Protein AF-A0A959NI04-F1 (afdb_monomer)

pLDDT: mean 90.81, std 15.97, range [33.19, 98.62]

Mean predicted aligned error: 5.28 Å

Secondary structure (DSSP, 8-state):
-HHHHHHHHGGGTT-EEEEEEEEEETTEEEEEETTT--EEEEEHHHHTTT--EEEEGGGTEEEETTT--EEETT-EEEEEEEEEETTTTEEEEEEE-HHHHHHHTTSS---

Foldseek 3Di:
DLLVLLVVCVVQAFHKAKWFFAAADQQFTWTQGPPRRRIATEGQVLCVVPARWGDDPVQRWTAGPPPRDIDHGGDIFMWGFHDRDNVVSHTYIHTDDPVVVCVVVVPDDDD

Nearest PDB structures (foldseek):
  5xgu-assembly2_B  TM=9.589E-01  e=9.982E-12  Escherichia coli DEC6A
  5xgu-assembly1_A  TM=9.688E-01  e=2.213E-11  Escherichia coli DEC6A
  2ix0-assembly1_A  TM=8.851E-01  e=1.060E-06  Escherichia coli
  2ix1-assembly1_A  TM=8.884E-01  e=1.956E-06  Escherichia coli
  2id0-assembly1_A  TM=8.853E-01  e=3.836E-06  Escherichia coli K-12

Radius of gyration: 14.38 Å; Cα contacts (8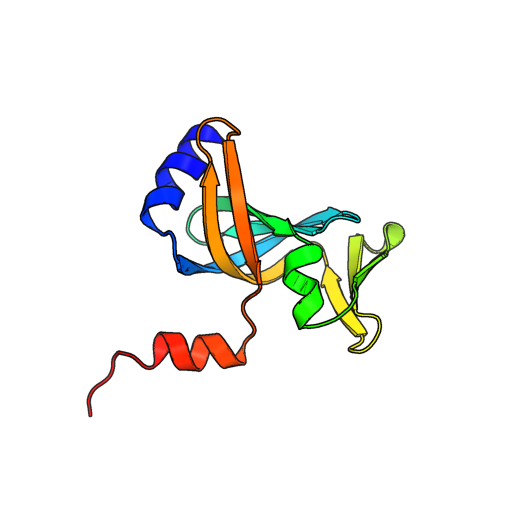 Å, |Δi|>4): 231; chains: 1; bounding box: 42×36×28 Å

Solvent-accessible surface area (backbone atoms only — not comparable to full-atom values): 6156 Å² total; per-residue (Å²): 111,56,52,59,40,20,61,57,51,50,81,43,63,75,40,75,45,57,21,31,27,74,39,61,50,81,65,25,36,31,33,31,28,68,92,75,68,38,64,27,37,30,43,44,75,74,41,52,87,81,34,59,66,46,61,38,76,95,72,38,22,35,33,22,73,81,77,63,50,71,55,36,58,70,40,77,45,41,31,29,32,75,46,54,37,63,91,79,43,38,32,36,32,40,81,49,58,77,74,56,54,60,58,68,63,58,82,71,72,92,126

Sequence (111 aa):
NKYKQVQYMKNFLGEDFEGVISGVSSFGFWVETIAHKCEGLVSVTSLLEYDEFRHLEADFCLVGKRSGKKFKMGDTVWIKVVAANLTKRQLDYEWVVGDEIGIANGKRKSK

Structure (mmCIF, N/CA/C/O backbone):
data_AF-A0A959NI04-F1
#
_entry.id   AF-A0A959NI04-F1
#
loop_
_atom_site.group_PDB
_atom_site.id
_atom_site.type_symbol
_atom_site.label_atom_id
_atom_site.label_alt_id
_atom_site.label_comp_id
_atom_site.label_asym_id
_atom_site.label_entity_id
_atom_site.label_seq_id
_atom_site.pdbx_PDB_ins_code
_atom_site.Cartn_x
_atom_site.Cartn_y
_atom_site.Cartn_z
_atom_site.occupancy
_atom_site.B_iso_or_equiv
_atom_site.auth_seq_id
_atom_site.auth_comp_id
_atom_site.auth_asym_id
_atom_site.auth_atom_id
_atom_site.pdbx_PDB_model_num
ATOM 1 N N . ASN A 1 1 ? -7.529 16.999 -0.432 1.00 88.50 1 ASN A N 1
ATOM 2 C CA . ASN A 1 1 ? -6.822 17.532 0.762 1.00 88.50 1 ASN A CA 1
ATOM 3 C C . ASN A 1 1 ? -6.498 16.358 1.682 1.00 88.50 1 ASN A C 1
ATOM 5 O O . ASN A 1 1 ? -7.434 15.713 2.142 1.00 88.50 1 ASN A O 1
ATOM 9 N N . LYS A 1 2 ? -5.211 16.074 1.935 1.00 92.94 2 LYS A N 1
ATOM 10 C CA . LYS A 1 2 ? -4.782 14.898 2.716 1.00 92.94 2 LYS A CA 1
ATOM 11 C C . LYS A 1 2 ? -5.286 14.875 4.155 1.00 92.94 2 LYS A C 1
ATOM 13 O O . LYS A 1 2 ? -5.688 13.821 4.627 1.00 92.94 2 LYS A O 1
ATOM 18 N N . TYR A 1 3 ? -5.358 16.023 4.825 1.00 96.38 3 TYR A N 1
ATOM 19 C CA . TYR A 1 3 ? -5.877 16.083 6.193 1.00 96.38 3 TYR A CA 1
ATOM 20 C C . TYR A 1 3 ? -7.322 15.571 6.270 1.00 96.38 3 TYR A C 1
ATOM 22 O O . TYR A 1 3 ? -7.639 14.744 7.117 1.00 96.38 3 TYR A O 1
ATOM 30 N N . LYS A 1 4 ? -8.180 16.006 5.336 1.00 96.56 4 LYS A N 1
ATOM 31 C CA . LYS A 1 4 ? -9.583 15.567 5.283 1.00 96.56 4 LYS A CA 1
ATOM 32 C C . LYS A 1 4 ? -9.723 14.080 4.953 1.00 96.56 4 LYS A C 1
ATOM 34 O O . LYS A 1 4 ? -10.576 13.433 5.542 1.00 96.56 4 LYS A O 1
ATOM 39 N N . GLN A 1 5 ? -8.886 13.542 4.061 1.00 97.06 5 GLN A N 1
ATOM 40 C CA . GLN A 1 5 ? -8.878 12.102 3.762 1.00 97.06 5 GLN A CA 1
ATOM 41 C C . GLN A 1 5 ? -8.566 11.289 5.022 1.00 97.06 5 GLN A C 1
ATOM 43 O O . GLN A 1 5 ? -9.302 10.375 5.368 1.00 97.06 5 GLN A O 1
ATOM 48 N N . VAL A 1 6 ? -7.524 11.679 5.760 1.00 97.31 6 VAL A N 1
ATOM 49 C CA . VAL A 1 6 ? -7.123 10.995 6.997 1.00 97.31 6 VAL A CA 1
ATOM 50 C C . VAL A 1 6 ? -8.194 11.136 8.080 1.00 97.31 6 VAL A C 1
ATOM 52 O O . VAL A 1 6 ? -8.525 10.163 8.749 1.00 97.31 6 VAL A O 1
ATOM 55 N N . GLN A 1 7 ? -8.769 12.332 8.235 1.00 97.12 7 GLN A N 1
ATOM 56 C CA . GLN A 1 7 ? -9.865 12.579 9.174 1.00 97.12 7 GLN A CA 1
ATOM 57 C C . GLN A 1 7 ? -11.090 11.715 8.866 1.00 97.12 7 GLN A C 1
ATOM 59 O O . GLN A 1 7 ? -11.709 11.197 9.789 1.00 97.12 7 GLN A O 1
ATOM 64 N N . TYR A 1 8 ? -11.424 11.564 7.585 1.00 97.00 8 TYR A N 1
ATOM 65 C CA . TYR A 1 8 ? -12.538 10.744 7.130 1.00 97.00 8 TYR A CA 1
ATOM 66 C C . TYR A 1 8 ? -12.277 9.255 7.383 1.00 97.00 8 TYR A C 1
ATOM 68 O O . TYR A 1 8 ? -13.061 8.606 8.071 1.00 97.00 8 TYR A O 1
ATOM 76 N N . MET A 1 9 ? -11.138 8.746 6.903 1.00 97.25 9 MET A N 1
ATOM 77 C CA . MET A 1 9 ? -10.774 7.327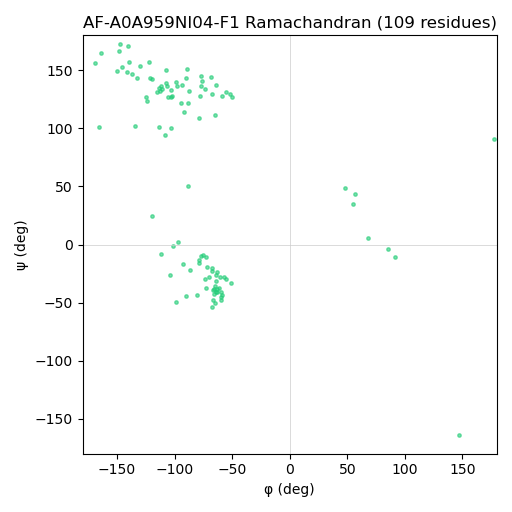 6.985 1.00 97.25 9 MET A CA 1
ATOM 78 C C . MET A 1 9 ? -10.515 6.840 8.414 1.00 97.25 9 MET A C 1
ATOM 80 O O . MET A 1 9 ? -10.642 5.652 8.684 1.00 97.25 9 MET A O 1
ATOM 84 N N . LYS A 1 10 ? -10.224 7.742 9.362 1.00 96.81 10 LYS A N 1
ATOM 85 C CA . LYS A 1 10 ? -10.096 7.401 10.788 1.00 96.81 10 LYS A CA 1
ATOM 86 C C . LYS A 1 10 ? -11.342 6.705 11.354 1.00 96.81 10 LYS A C 1
ATOM 88 O O . LYS A 1 10 ? -11.211 5.907 12.275 1.00 96.81 10 LYS A O 1
ATOM 93 N N . ASN A 1 11 ? -12.528 6.995 10.818 1.00 97.31 11 ASN A N 1
ATOM 94 C CA . ASN A 1 11 ? -13.776 6.370 11.270 1.00 97.31 11 ASN A CA 1
ATOM 95 C C . ASN A 1 11 ? -13.942 4.920 10.788 1.00 97.31 11 ASN A C 1
ATOM 97 O O . ASN A 1 11 ? -14.857 4.251 11.246 1.00 97.31 11 ASN A O 1
ATOM 101 N N . PHE A 1 12 ? -13.066 4.452 9.896 1.00 96.88 12 PHE A N 1
ATOM 102 C CA . PHE A 1 12 ? -13.143 3.152 9.229 1.00 96.88 12 PHE A CA 1
ATOM 103 C C . PHE A 1 12 ? -11.919 2.275 9.544 1.00 96.88 12 PHE A C 1
ATOM 105 O O . PHE A 1 12 ? -11.529 1.420 8.755 1.00 96.88 12 PHE A O 1
ATOM 112 N N . LEU A 1 13 ? -11.254 2.523 10.679 1.00 97.69 13 LEU A N 1
ATOM 113 C CA . LEU A 1 13 ? -10.133 1.699 11.134 1.00 97.69 13 LEU A CA 1
ATOM 114 C C . LEU A 1 13 ? -10.582 0.243 11.319 1.00 97.69 13 LEU A C 1
ATOM 116 O O . LEU A 1 13 ? -11.548 -0.027 12.030 1.00 97.69 13 LEU A O 1
ATOM 120 N N . GLY A 1 14 ? -9.844 -0.681 10.709 1.00 96.56 14 GLY A N 1
ATOM 121 C CA . GLY A 1 14 ? -10.127 -2.114 10.693 1.00 96.56 14 GLY A CA 1
ATOM 122 C C . GLY A 1 14 ? -11.087 -2.567 9.591 1.00 96.56 14 GLY A C 1
ATOM 123 O O . GLY A 1 14 ? -11.312 -3.768 9.477 1.00 96.56 14 GLY A O 1
ATOM 124 N N . GLU A 1 15 ? -11.639 -1.648 8.795 1.00 96.56 15 GLU A N 1
ATOM 125 C CA . GLU A 1 15 ? -12.510 -1.989 7.669 1.00 96.56 15 GLU A CA 1
ATOM 126 C C . GLU A 1 15 ? -11.724 -2.195 6.370 1.00 96.56 15 GLU A C 1
ATOM 128 O O . GLU A 1 15 ? -10.667 -1.586 6.153 1.00 96.56 15 GLU A O 1
ATOM 133 N N . ASP A 1 16 ? -12.285 -3.043 5.507 1.00 96.94 16 ASP A N 1
ATOM 134 C CA . ASP A 1 16 ? -11.706 -3.424 4.226 1.00 96.94 16 ASP A CA 1
ATOM 135 C C . ASP A 1 16 ? -12.333 -2.626 3.077 1.00 96.94 16 ASP A C 1
ATOM 137 O O . ASP A 1 16 ? -13.547 -2.419 3.022 1.00 96.94 16 ASP A O 1
ATOM 141 N N . PHE A 1 17 ? -11.508 -2.217 2.118 1.00 97.12 17 PHE A N 1
ATOM 142 C CA . PHE A 1 17 ? -11.923 -1.449 0.951 1.00 97.12 17 PHE A CA 1
ATOM 143 C C . PHE A 1 17 ? -11.250 -1.959 -0.315 1.00 97.12 17 PHE A C 1
ATOM 145 O O . PHE A 1 17 ? -10.078 -2.335 -0.318 1.00 97.12 17 PHE A O 1
ATOM 152 N N . GLU A 1 18 ? -11.981 -1.873 -1.421 1.00 97.75 18 GLU A N 1
ATOM 153 C CA . GLU A 1 18 ? -11.406 -1.994 -2.753 1.00 97.75 18 GLU A CA 1
ATOM 154 C C . GLU A 1 18 ? -10.694 -0.688 -3.139 1.00 97.75 18 GLU A C 1
ATOM 156 O O . GLU A 1 18 ? -11.198 0.429 -2.937 1.00 97.75 18 GLU A O 1
ATOM 161 N N . GLY A 1 19 ? -9.504 -0.826 -3.712 1.00 97.94 19 GLY A N 1
ATOM 162 C CA . GLY A 1 19 ? -8.674 0.289 -4.129 1.00 97.94 19 GLY A CA 1
ATOM 163 C 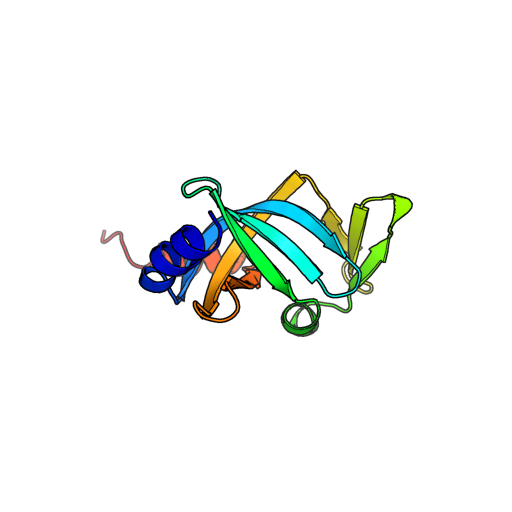C . GLY A 1 19 ? -7.835 -0.028 -5.357 1.00 97.94 19 GLY A C 1
ATOM 164 O O . GLY A 1 19 ? -7.686 -1.178 -5.760 1.00 97.94 19 GLY A O 1
ATOM 165 N N . VAL A 1 20 ? -7.278 1.023 -5.948 1.00 98.44 20 VAL A N 1
ATOM 166 C CA . VAL A 1 20 ? -6.382 0.940 -7.103 1.00 98.44 20 VAL A CA 1
ATOM 167 C C . VAL A 1 20 ? -4.995 1.390 -6.683 1.00 98.44 20 VAL A C 1
ATOM 169 O O . VAL A 1 20 ? -4.854 2.419 -6.020 1.00 98.44 20 VAL A O 1
ATOM 172 N N . ILE A 1 21 ? -3.965 0.645 -7.080 1.00 98.50 21 ILE A N 1
ATOM 173 C CA . ILE A 1 21 ? -2.577 1.029 -6.825 1.00 98.50 21 ILE A CA 1
ATOM 174 C C . ILE A 1 21 ? -2.259 2.315 -7.600 1.00 98.50 21 ILE A C 1
ATOM 176 O O . ILE A 1 21 ? -2.198 2.309 -8.831 1.00 98.50 21 ILE A O 1
ATOM 180 N N . SER A 1 22 ? -2.047 3.417 -6.881 1.00 97.94 22 SER A N 1
ATOM 181 C CA . SER A 1 22 ? -1.783 4.749 -7.443 1.00 97.94 22 SER A CA 1
ATOM 182 C C . SER A 1 22 ? -0.292 5.049 -7.612 1.00 97.94 22 SER A C 1
ATOM 184 O O . SER A 1 22 ? 0.075 5.949 -8.364 1.00 97.94 22 SER A O 1
ATOM 186 N N . GLY A 1 23 ? 0.580 4.283 -6.955 1.00 97.31 23 GLY A N 1
ATOM 187 C CA . GLY A 1 23 ? 2.026 4.421 -7.077 1.00 97.31 23 GLY A CA 1
ATOM 188 C C . GLY A 1 23 ? 2.764 3.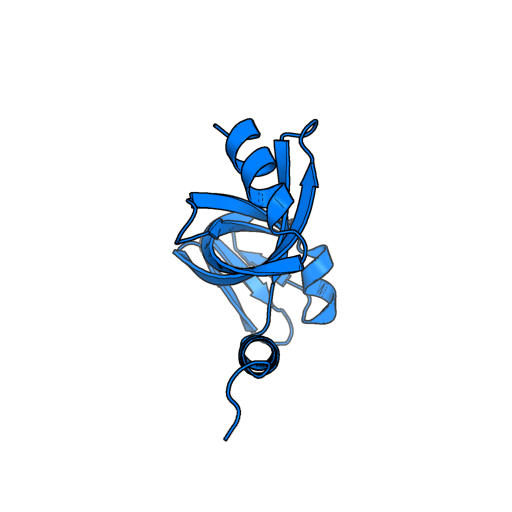264 -6.421 1.00 97.31 23 GLY A C 1
ATOM 189 O O . GLY A 1 23 ? 2.242 2.620 -5.514 1.00 97.31 23 GLY A O 1
ATOM 190 N N . VAL A 1 24 ? 3.992 3.011 -6.864 1.00 97.75 24 VAL A N 1
ATOM 191 C CA . VAL A 1 24 ? 4.830 1.912 -6.372 1.00 97.75 24 VAL A CA 1
ATOM 192 C C . VAL A 1 24 ? 6.231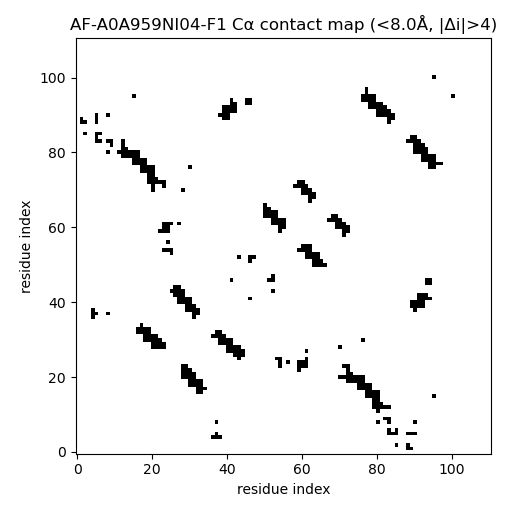 2.433 -6.061 1.00 97.75 24 VAL A C 1
ATOM 194 O O . VAL A 1 24 ? 6.731 3.328 -6.740 1.00 97.75 24 VAL A O 1
ATOM 197 N N . SER A 1 25 ? 6.841 1.906 -5.003 1.00 96.69 25 SER A N 1
ATOM 198 C CA . SER A 1 25 ? 8.189 2.241 -4.549 1.00 96.69 25 SER A CA 1
ATOM 199 C C . SER A 1 25 ? 8.865 1.015 -3.923 1.00 96.69 25 SER A C 1
ATOM 201 O O . SER A 1 25 ? 8.238 -0.014 -3.684 1.00 96.69 25 SER A O 1
ATOM 203 N N . SER A 1 26 ? 10.152 1.122 -3.596 1.00 96.06 26 SER A N 1
ATOM 204 C CA . SER A 1 26 ? 10.916 0.061 -2.925 1.00 96.06 26 SER A CA 1
ATOM 205 C C . SER A 1 26 ? 10.417 -0.277 -1.518 1.00 96.06 26 SER A C 1
ATOM 207 O O . SER A 1 26 ? 10.600 -1.401 -1.062 1.00 96.06 26 SER A O 1
ATOM 209 N N . PHE A 1 27 ? 9.771 0.668 -0.833 1.00 96.31 27 PHE A N 1
ATOM 210 C CA . PHE A 1 27 ? 9.267 0.486 0.532 1.00 96.31 27 PHE A CA 1
ATOM 211 C C . PHE A 1 27 ? 7.781 0.107 0.609 1.00 96.31 27 PHE A C 1
ATOM 213 O O . PHE A 1 27 ? 7.244 -0.008 1.713 1.00 96.31 27 PHE A O 1
ATOM 220 N N . GLY A 1 28 ? 7.098 -0.065 -0.526 1.00 97.75 28 GLY A N 1
ATOM 221 C CA . GLY A 1 28 ? 5.666 -0.357 -0.564 1.00 97.75 28 GLY A CA 1
ATOM 222 C C . GLY A 1 28 ? 4.958 0.245 -1.773 1.00 97.75 28 GLY A C 1
ATOM 223 O O . GLY A 1 28 ? 5.589 0.671 -2.739 1.00 97.75 28 GLY A O 1
ATOM 224 N N . PHE A 1 29 ? 3.634 0.307 -1.711 1.00 98.50 29 PHE A N 1
ATOM 225 C CA . PHE A 1 29 ? 2.807 0.901 -2.757 1.00 98.50 29 PHE A CA 1
ATOM 226 C C . PHE A 1 29 ? 1.638 1.686 -2.163 1.00 98.50 29 PHE A C 1
ATOM 228 O O . PHE A 1 29 ? 1.126 1.359 -1.093 1.00 98.50 29 PHE A O 1
ATOM 235 N N . TRP A 1 30 ? 1.219 2.738 -2.858 1.00 98.50 30 TRP A N 1
ATOM 236 C CA . TRP A 1 30 ? 0.048 3.522 -2.484 1.00 98.50 30 TRP A CA 1
ATOM 237 C C . TRP A 1 30 ? -1.193 2.960 -3.148 1.00 98.50 30 TRP A C 1
ATOM 239 O O . TRP A 1 30 ? -1.151 2.531 -4.300 1.00 98.50 30 TRP A O 1
ATOM 249 N N . VAL A 1 31 ? -2.299 2.994 -2.417 1.00 98.62 31 VAL A N 1
ATOM 250 C CA . VAL A 1 31 ? -3.609 2.563 -2.896 1.00 98.62 31 VAL A CA 1
ATOM 251 C C . VAL A 1 31 ? -4.589 3.703 -2.701 1.00 98.62 31 VAL A C 1
ATOM 253 O O . VAL A 1 31 ? -4.719 4.209 -1.589 1.00 98.62 31 VAL A O 1
ATOM 256 N N . GLU A 1 32 ? -5.300 4.093 -3.754 1.00 98.56 32 GLU A N 1
ATOM 257 C CA . GLU A 1 32 ? -6.452 4.991 -3.681 1.00 98.56 32 GLU A CA 1
ATOM 258 C C . GLU A 1 32 ? -7.737 4.160 -3.588 1.00 98.56 32 GLU A C 1
ATOM 260 O O . GLU A 1 32 ? -8.035 3.368 -4.482 1.00 98.56 32 GLU A O 1
ATOM 265 N N . THR A 1 33 ? -8.530 4.349 -2.529 1.00 98.19 33 THR A N 1
ATOM 266 C CA . THR A 1 33 ? -9.828 3.668 -2.403 1.00 98.19 33 THR A CA 1
ATOM 267 C C . THR A 1 33 ? -10.793 4.115 -3.499 1.00 98.19 33 THR A C 1
ATOM 269 O O . THR A 1 33 ? -10.919 5.309 -3.786 1.00 98.19 33 THR A O 1
ATOM 272 N N . ILE A 1 34 ? -11.524 3.171 -4.099 1.00 97.56 34 ILE A N 1
ATOM 273 C CA . ILE A 1 34 ? -12.402 3.471 -5.241 1.00 97.56 34 ILE A CA 1
ATOM 274 C C . ILE A 1 34 ? -13.547 4.396 -4.821 1.00 97.56 34 ILE A C 1
ATOM 276 O O . ILE A 1 34 ? -13.765 5.432 -5.452 1.00 97.56 34 ILE A O 1
ATOM 280 N N . ALA A 1 35 ? -14.245 4.043 -3.738 1.00 94.75 35 ALA A N 1
ATOM 281 C CA . ALA A 1 35 ? -15.446 4.746 -3.291 1.00 94.75 35 ALA A CA 1
ATOM 282 C C . ALA A 1 35 ? -15.151 6.122 -2.672 1.00 94.75 35 ALA A C 1
ATOM 284 O O . ALA A 1 35 ? -15.909 7.070 -2.872 1.00 94.75 35 ALA A O 1
ATOM 285 N N . HIS A 1 36 ? -14.054 6.238 -1.919 1.00 95.56 36 HIS A N 1
ATOM 286 C CA . HIS A 1 36 ? -13.788 7.413 -1.080 1.00 95.56 36 HIS A CA 1
ATOM 287 C C . HIS A 1 36 ? -12.613 8.262 -1.550 1.00 95.56 36 HIS A C 1
ATOM 289 O O . HIS A 1 36 ? -12.398 9.346 -1.001 1.00 95.56 36 HIS A O 1
ATOM 295 N N . LYS A 1 37 ? -11.847 7.799 -2.547 1.00 97.12 37 LYS A N 1
ATOM 296 C CA . LYS A 1 37 ? -10.706 8.537 -3.108 1.00 97.12 37 LYS A CA 1
ATOM 297 C C . LYS A 1 37 ? -9.686 8.941 -2.042 1.00 97.12 37 LYS A C 1
ATOM 299 O O . LYS A 1 37 ? -9.096 10.025 -2.072 1.00 97.12 37 LYS A O 1
ATOM 304 N N . CYS A 1 38 ? -9.526 8.067 -1.050 1.00 98.06 38 CYS A N 1
ATOM 305 C CA . CYS A 1 38 ? -8.583 8.230 0.043 1.00 98.06 38 CYS A CA 1
ATOM 306 C C . CYS A 1 38 ? -7.379 7.337 -0.210 1.00 98.06 38 CYS A C 1
ATOM 308 O O . CYS A 1 38 ? -7.524 6.135 -0.423 1.00 98.06 38 CYS A O 1
ATOM 310 N N . GLU A 1 39 ? -6.194 7.933 -0.172 1.00 98.44 39 GLU A N 1
ATOM 311 C CA . GLU A 1 39 ? -4.964 7.226 -0.507 1.00 98.44 39 GLU A CA 1
ATOM 312 C C . GLU A 1 39 ? -4.067 7.052 0.717 1.00 98.44 39 GLU A C 1
ATOM 314 O O . GLU A 1 39 ? -3.799 8.021 1.440 1.00 98.44 39 GLU A O 1
ATOM 319 N N . GLY A 1 40 ? -3.600 5.816 0.888 1.00 98.31 40 GLY A N 1
ATOM 320 C CA . GLY A 1 40 ? -2.724 5.353 1.959 1.00 98.31 40 GLY A CA 1
ATOM 321 C C . GLY A 1 40 ? -1.674 4.370 1.446 1.00 98.31 40 GLY A C 1
ATOM 322 O O . GLY A 1 40 ? -1.707 3.970 0.282 1.00 98.31 40 GLY A O 1
ATOM 323 N N . LEU A 1 41 ? -0.713 4.034 2.305 1.00 98.62 41 LEU A N 1
ATOM 324 C CA . LEU A 1 41 ? 0.451 3.215 1.971 1.00 98.62 41 LEU A CA 1
ATOM 325 C C . LEU A 1 41 ? 0.275 1.783 2.482 1.00 98.62 41 LEU A C 1
ATOM 327 O O . LEU A 1 41 ? 0.069 1.582 3.674 1.00 98.62 41 LEU A O 1
ATOM 331 N N . VAL A 1 42 ? 0.462 0.800 1.604 1.00 98.50 42 VAL A N 1
ATOM 332 C CA . VAL A 1 42 ? 0.776 -0.578 1.992 1.00 98.50 42 VAL A CA 1
ATOM 333 C C . VAL A 1 42 ? 2.294 -0.714 2.026 1.00 98.50 42 VAL A C 1
ATOM 335 O O . VAL A 1 42 ? 2.962 -0.567 1.001 1.00 98.50 42 VAL A O 1
ATOM 338 N N . SER A 1 43 ? 2.857 -0.942 3.211 1.00 98.12 43 SER A N 1
ATOM 339 C CA . SER A 1 43 ? 4.306 -1.072 3.380 1.00 98.12 43 SER A CA 1
ATOM 340 C C . SER A 1 43 ? 4.797 -2.438 2.911 1.00 98.12 43 SER A C 1
ATOM 342 O O . SER A 1 43 ? 4.155 -3.451 3.151 1.00 98.12 43 SER A O 1
ATOM 344 N N . VAL A 1 44 ? 5.998 -2.498 2.336 1.00 97.06 44 VAL A N 1
ATOM 345 C CA . VAL A 1 44 ? 6.660 -3.776 2.040 1.00 97.06 44 VAL A CA 1
ATOM 346 C C . VAL A 1 44 ? 6.838 -4.637 3.296 1.00 97.06 44 VAL A C 1
ATOM 348 O O . VAL A 1 44 ? 6.810 -5.856 3.198 1.00 97.06 44 VAL A O 1
ATOM 351 N N . THR A 1 45 ? 6.947 -4.018 4.478 1.00 97.19 45 THR A N 1
ATOM 352 C CA . THR A 1 45 ? 7.063 -4.729 5.755 1.00 97.19 45 THR A CA 1
ATOM 353 C C . THR A 1 45 ? 5.814 -5.546 6.078 1.00 97.19 45 THR A C 1
ATOM 355 O O . THR A 1 45 ? 5.958 -6.677 6.531 1.00 97.19 45 THR A O 1
ATOM 358 N N . SER A 1 46 ? 4.604 -5.026 5.824 1.00 96.44 46 SER A N 1
ATOM 359 C CA . SER A 1 46 ? 3.375 -5.810 6.035 1.00 96.44 46 SER A CA 1
A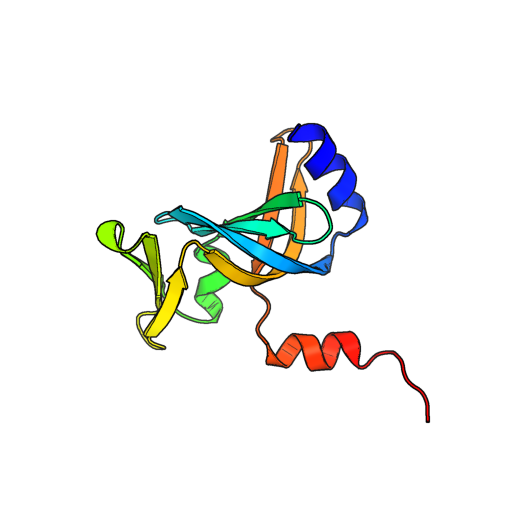TOM 360 C C . SER A 1 46 ? 3.208 -6.913 4.991 1.00 96.44 46 SER A C 1
ATOM 362 O O . SER A 1 46 ? 2.528 -7.894 5.241 1.00 96.44 46 SER A O 1
ATOM 364 N N . LEU A 1 47 ? 3.885 -6.817 3.844 1.00 96.38 47 LEU A N 1
ATOM 365 C CA . LEU A 1 47 ? 3.856 -7.867 2.825 1.00 96.38 47 LEU A CA 1
ATOM 366 C C . LEU A 1 47 ? 4.765 -9.065 3.148 1.00 96.38 47 LEU A C 1
ATOM 368 O O . LEU A 1 47 ? 4.603 -10.120 2.532 1.00 96.38 47 LEU A O 1
ATOM 372 N N . LEU A 1 48 ? 5.701 -8.920 4.098 1.00 95.25 48 LEU A N 1
ATOM 373 C CA . LEU A 1 48 ? 6.707 -9.943 4.420 1.00 95.25 48 LEU A CA 1
ATOM 374 C C . LEU A 1 48 ? 6.108 -11.252 4.942 1.00 95.25 48 LEU A C 1
ATOM 376 O O . LEU A 1 48 ? 6.748 -12.296 4.819 1.00 95.25 48 LEU A O 1
ATOM 380 N N . GLU A 1 49 ? 4.900 -11.220 5.506 1.00 92.56 49 GLU A N 1
ATOM 381 C CA . GLU A 1 49 ? 4.203 -12.441 5.925 1.00 92.56 49 GLU A CA 1
ATOM 382 C C . GLU A 1 49 ? 3.781 -13.320 4.732 1.00 92.56 49 GLU A C 1
ATOM 384 O O . GLU A 1 49 ? 3.664 -14.539 4.869 1.00 92.56 49 GLU A O 1
ATOM 389 N N . TYR A 1 50 ? 3.639 -12.728 3.540 1.00 93.56 50 TYR A N 1
ATOM 390 C CA . TYR A 1 50 ? 3.232 -13.419 2.315 1.00 93.56 50 TYR A CA 1
ATOM 391 C C . TYR A 1 50 ? 4.428 -13.774 1.421 1.00 93.56 50 TYR A C 1
ATOM 393 O O . TYR A 1 50 ? 4.553 -14.912 0.947 1.00 93.56 50 TYR A O 1
ATOM 401 N N . ASP A 1 51 ? 5.308 -12.804 1.156 1.00 95.44 51 ASP A N 1
ATOM 402 C CA . ASP A 1 51 ? 6.482 -12.962 0.291 1.00 95.44 51 ASP A CA 1
ATOM 403 C C . ASP A 1 51 ? 7.493 -11.825 0.506 1.00 95.44 51 ASP A C 1
ATOM 405 O O . ASP A 1 51 ? 7.172 -10.764 1.037 1.00 95.44 51 ASP A O 1
ATOM 409 N N . GLU A 1 52 ? 8.720 -12.011 0.026 1.00 96.31 52 GLU A N 1
ATOM 410 C CA . GLU A 1 52 ? 9.676 -10.916 -0.100 1.00 96.31 52 GLU A CA 1
ATOM 411 C C . GLU A 1 52 ? 9.491 -10.242 -1.466 1.00 96.31 52 GLU A C 1
ATOM 413 O O . GLU A 1 52 ? 9.616 -10.887 -2.508 1.00 96.31 52 GLU A O 1
ATOM 418 N N . PHE A 1 53 ? 9.210 -8.939 -1.482 1.00 96.62 53 PHE A N 1
ATOM 419 C CA . PHE A 1 53 ? 8.922 -8.203 -2.713 1.00 96.62 53 PHE A CA 1
ATOM 420 C C . PHE A 1 53 ? 10.109 -7.354 -3.173 1.00 96.62 53 PHE A C 1
ATOM 422 O O . PHE A 1 53 ? 10.695 -6.600 -2.399 1.00 96.62 53 PHE A O 1
ATOM 429 N N . ARG A 1 54 ? 10.436 -7.436 -4.468 1.00 96.50 54 ARG A N 1
ATOM 430 C CA . ARG A 1 54 ?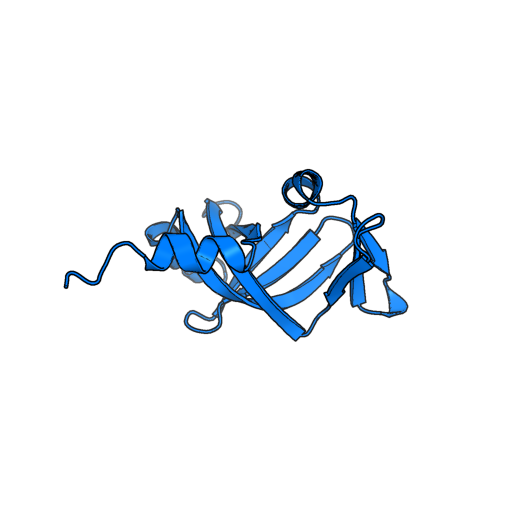 11.441 -6.590 -5.130 1.00 96.50 54 ARG A CA 1
ATOM 431 C C . ARG A 1 54 ? 10.769 -5.558 -6.026 1.00 96.50 54 ARG A C 1
ATOM 433 O O . ARG A 1 54 ? 9.890 -5.905 -6.807 1.00 96.50 54 ARG A O 1
ATOM 440 N N . HIS A 1 55 ? 11.246 -4.318 -5.980 1.00 97.38 55 HIS A N 1
ATOM 441 C CA . HIS A 1 55 ? 10.802 -3.265 -6.890 1.00 97.38 55 HIS A CA 1
ATOM 442 C C . HIS A 1 55 ? 11.452 -3.388 -8.270 1.00 97.38 55 HIS A C 1
ATOM 444 O O . HIS A 1 55 ? 12.675 -3.481 -8.390 1.00 97.38 55 HIS A O 1
ATOM 450 N N . LEU A 1 56 ? 10.615 -3.388 -9.306 1.00 95.31 56 LEU A N 1
ATOM 451 C CA . LEU A 1 56 ? 10.995 -3.255 -10.705 1.00 95.31 56 LEU A CA 1
ATOM 452 C C . LEU A 1 56 ? 10.560 -1.868 -11.182 1.00 95.31 56 LEU A C 1
ATOM 454 O O . LEU A 1 56 ? 9.418 -1.681 -11.598 1.00 95.31 56 LEU A O 1
ATOM 458 N N . GLU A 1 57 ? 11.473 -0.901 -11.113 1.00 91.50 57 GLU A N 1
ATOM 459 C CA . GLU A 1 57 ? 11.192 0.501 -11.458 1.00 91.50 57 GLU A CA 1
ATOM 460 C C . GLU A 1 57 ? 10.701 0.664 -12.898 1.00 91.50 57 GLU A C 1
ATOM 462 O O . GLU A 1 57 ? 9.714 1.353 -13.134 1.00 91.50 57 GLU A O 1
ATOM 467 N N . ALA A 1 58 ? 11.336 -0.029 -13.850 1.00 93.25 58 ALA A N 1
ATOM 468 C CA . ALA A 1 58 ? 10.964 0.023 -15.265 1.00 93.25 58 ALA A CA 1
ATOM 469 C C . ALA A 1 58 ? 9.526 -0.461 -15.533 1.00 93.25 58 ALA A C 1
ATOM 471 O O . ALA A 1 58 ? 8.886 -0.002 -16.476 1.00 93.25 58 ALA A O 1
ATOM 472 N N . ASP A 1 59 ? 9.015 -1.356 -14.683 1.00 91.81 59 ASP A N 1
ATOM 473 C CA . ASP A 1 59 ? 7.682 -1.946 -14.813 1.00 91.81 59 ASP A CA 1
ATOM 474 C C . ASP A 1 59 ? 6.651 -1.304 -13.867 1.00 91.81 59 ASP A C 1
ATOM 476 O O . ASP A 1 59 ? 5.484 -1.709 -13.879 1.00 91.81 59 ASP A O 1
ATOM 480 N N . PHE A 1 60 ? 7.072 -0.333 -13.042 1.00 91.94 60 PHE A N 1
ATOM 481 C CA . PHE A 1 60 ? 6.276 0.290 -11.978 1.00 91.94 60 PHE A CA 1
ATOM 482 C C . PHE A 1 60 ? 5.558 -0.744 -11.098 1.00 91.94 60 PHE A C 1
ATOM 484 O O . PHE A 1 60 ? 4.344 -0.662 -10.877 1.00 91.94 60 PHE A O 1
ATOM 491 N N . CYS A 1 61 ? 6.292 -1.767 -10.640 1.00 95.19 61 CYS A N 1
ATOM 492 C CA . CYS A 1 61 ? 5.697 -2.864 -9.881 1.00 95.19 61 CYS A CA 1
ATOM 493 C C . CYS A 1 61 ? 6.604 -3.450 -8.793 1.00 95.19 61 CYS A C 1
ATOM 495 O O . CYS A 1 61 ? 7.831 -3.440 -8.902 1.00 95.19 61 CYS A O 1
ATOM 497 N N . LEU A 1 62 ? 5.984 -4.005 -7.750 1.00 97.38 62 LEU A N 1
ATOM 498 C CA . LEU A 1 62 ? 6.628 -4.927 -6.817 1.00 97.38 62 LEU A CA 1
ATOM 499 C C . LEU A 1 62 ? 6.376 -6.362 -7.272 1.00 97.38 62 LEU A C 1
ATOM 501 O O . LEU A 1 62 ? 5.248 -6.702 -7.622 1.00 97.38 62 LEU A O 1
ATOM 505 N N . VAL A 1 63 ? 7.401 -7.211 -7.225 1.00 97.69 63 VAL A N 1
ATOM 506 C CA . VAL A 1 63 ? 7.305 -8.630 -7.590 1.00 97.69 63 VAL A CA 1
ATOM 507 C C . VAL A 1 63 ? 7.780 -9.506 -6.438 1.00 97.69 63 VAL A C 1
ATOM 509 O O . VAL A 1 63 ? 8.913 -9.360 -5.977 1.00 97.69 63 VAL A O 1
ATOM 512 N N . GLY A 1 64 ? 6.913 -10.412 -5.990 1.00 97.44 64 GLY A N 1
ATOM 513 C CA . GLY A 1 64 ? 7.204 -11.403 -4.960 1.00 97.44 64 GLY A CA 1
ATOM 514 C C . GLY A 1 64 ? 8.218 -12.426 -5.461 1.00 97.44 64 GLY A C 1
ATOM 515 O O . GLY A 1 64 ? 8.061 -12.981 -6.552 1.00 97.44 64 GLY A O 1
ATOM 516 N N . LYS A 1 65 ? 9.276 -12.664 -4.684 1.00 96.25 65 LYS A N 1
ATOM 517 C CA . LYS A 1 65 ? 10.381 -13.548 -5.072 1.00 96.25 65 LYS A CA 1
ATOM 518 C C . LYS A 1 65 ? 9.956 -15.009 -5.179 1.00 96.25 65 LYS A C 1
ATOM 520 O O . LYS A 1 65 ? 10.435 -15.701 -6.074 1.00 96.25 65 LYS A O 1
ATOM 525 N N . ARG A 1 66 ? 9.092 -15.485 -4.278 1.00 96.06 66 ARG A N 1
ATOM 526 C CA . ARG A 1 66 ? 8.657 -16.891 -4.230 1.00 96.06 66 ARG A CA 1
ATOM 527 C C . ARG A 1 66 ? 7.408 -17.139 -5.069 1.00 96.06 66 ARG A C 1
ATOM 529 O O . ARG A 1 66 ? 7.329 -18.135 -5.777 1.00 96.06 66 ARG A O 1
ATOM 536 N N . SER A 1 67 ? 6.425 -16.255 -4.959 1.00 94.81 67 SER A N 1
ATOM 537 C CA . SER A 1 67 ? 5.098 -16.409 -5.563 1.00 94.81 67 SER A CA 1
ATOM 538 C C . SER A 1 67 ? 5.021 -15.900 -7.001 1.00 94.81 67 SER A C 1
ATOM 540 O O . SER A 1 67 ? 4.100 -16.261 -7.729 1.00 94.81 67 SER A O 1
ATOM 542 N N . GLY A 1 68 ? 5.931 -15.004 -7.402 1.00 95.00 68 GLY A N 1
ATOM 543 C CA . GLY A 1 68 ? 5.816 -14.251 -8.651 1.00 95.00 68 GLY A CA 1
ATOM 544 C C . GLY A 1 68 ? 4.658 -13.243 -8.666 1.00 95.00 68 GLY A C 1
ATOM 545 O O . GLY A 1 68 ? 4.410 -12.629 -9.707 1.00 95.00 68 GLY A O 1
ATOM 546 N N . LYS A 1 69 ? 3.950 -13.053 -7.538 1.00 95.31 69 LYS A N 1
ATOM 547 C CA . LYS A 1 69 ? 2.857 -12.081 -7.378 1.00 95.31 69 LYS A CA 1
ATOM 548 C C . LYS A 1 69 ? 3.364 -10.693 -7.750 1.00 95.31 69 LYS A C 1
ATOM 550 O O . LYS A 1 69 ? 4.413 -10.274 -7.265 1.00 95.31 69 LYS A O 1
ATOM 555 N N . LYS A 1 70 ? 2.613 -9.975 -8.583 1.00 96.62 70 LYS A N 1
ATOM 556 C CA . LYS A 1 70 ? 2.935 -8.600 -8.970 1.00 96.62 70 LYS A CA 1
ATOM 557 C C . LYS A 1 70 ? 1.915 -7.635 -8.381 1.00 96.62 70 LYS A C 1
ATOM 559 O O . LYS A 1 70 ? 0.721 -7.912 -8.438 1.00 96.62 70 LYS A O 1
ATOM 564 N N . PHE A 1 71 ? 2.405 -6.527 -7.841 1.00 97.75 71 PHE A N 1
ATOM 565 C CA . PHE A 1 71 ? 1.618 -5.348 -7.495 1.00 97.75 71 PHE A CA 1
ATOM 566 C C . PHE A 1 71 ? 2.063 -4.215 -8.412 1.00 97.75 71 PHE A C 1
ATOM 568 O O . PHE A 1 71 ? 3.140 -3.648 -8.209 1.00 97.75 71 PHE A O 1
ATOM 575 N N . LYS A 1 72 ? 1.286 -3.936 -9.458 1.00 97.44 72 LYS A N 1
ATOM 576 C CA . LYS A 1 72 ? 1.594 -2.928 -10.473 1.00 97.44 72 LYS A CA 1
ATOM 577 C C . LYS A 1 72 ? 0.695 -1.707 -10.318 1.00 97.44 72 LYS A C 1
ATOM 579 O O . LYS A 1 72 ? -0.453 -1.811 -9.896 1.00 97.44 72 LYS A O 1
ATOM 584 N N . MET A 1 73 ? 1.206 -0.541 -10.700 1.00 97.00 73 MET A N 1
ATOM 585 C CA . MET A 1 73 ? 0.378 0.656 -10.843 1.00 97.00 73 MET A CA 1
ATOM 586 C C . MET A 1 73 ? -0.848 0.379 -11.733 1.00 97.00 73 MET A C 1
ATOM 588 O O . MET A 1 73 ? -0.713 -0.142 -12.841 1.00 97.00 73 MET A O 1
ATOM 592 N N . GLY A 1 74 ? -2.033 0.748 -11.244 1.00 96.94 74 GLY A N 1
ATOM 593 C CA . GLY A 1 74 ? -3.318 0.504 -11.901 1.00 96.94 74 GLY A CA 1
ATOM 594 C C . GLY A 1 74 ? -4.009 -0.807 -11.511 1.00 96.94 74 GLY A C 1
ATOM 595 O O . GLY A 1 74 ? -5.191 -0.962 -11.818 1.00 96.94 74 GLY A O 1
ATOM 596 N N . ASP A 1 75 ? -3.334 -1.720 -10.806 1.00 97.50 75 ASP A N 1
ATOM 597 C CA . ASP A 1 75 ? -3.969 -2.952 -10.334 1.00 97.50 75 ASP A CA 1
ATOM 598 C C . ASP A 1 75 ? -5.016 -2.652 -9.256 1.00 97.50 75 ASP A C 1
ATOM 600 O O . ASP A 1 75 ? -4.839 -1.773 -8.408 1.00 97.50 75 ASP A O 1
ATOM 604 N N . THR A 1 76 ? -6.101 -3.424 -9.274 1.00 97.25 76 THR A N 1
ATOM 605 C CA . THR A 1 76 ? -7.116 -3.403 -8.216 1.00 97.25 76 THR A CA 1
ATOM 606 C C . THR A 1 76 ? -6.726 -4.368 -7.104 1.00 97.25 76 THR A C 1
ATOM 608 O O . THR A 1 76 ? -6.370 -5.520 -7.359 1.00 97.25 76 THR A O 1
ATOM 611 N N . VAL A 1 77 ? -6.795 -3.896 -5.863 1.00 97.25 77 VAL A N 1
ATOM 612 C CA . VAL A 1 77 ? -6.446 -4.648 -4.656 1.00 97.25 77 VAL A CA 1
ATOM 613 C C . VAL A 1 77 ? -7.447 -4.365 -3.545 1.00 97.25 77 VAL A C 1
ATOM 615 O O . VAL A 1 77 ? -8.096 -3.320 -3.518 1.00 97.25 77 VAL A O 1
ATOM 618 N N . TRP A 1 78 ? -7.532 -5.292 -2.601 1.00 97.69 78 TRP A N 1
ATOM 619 C CA . TRP A 1 78 ? -8.243 -5.077 -1.351 1.00 97.69 78 TRP A CA 1
ATOM 620 C C . TRP A 1 78 ? -7.264 -4.686 -0.260 1.00 97.69 78 TRP A C 1
ATOM 622 O O . TRP A 1 78 ? -6.174 -5.256 -0.161 1.00 97.69 78 TRP A O 1
ATOM 632 N N . ILE A 1 79 ? -7.651 -3.689 0.526 1.00 97.88 79 ILE A N 1
ATOM 633 C CA . ILE A 1 79 ? -6.857 -3.183 1.637 1.00 97.88 79 ILE A CA 1
ATOM 634 C C . ILE A 1 79 ? -7.685 -3.081 2.902 1.00 97.88 79 ILE A C 1
ATOM 636 O O . ILE A 1 79 ? -8.888 -2.863 2.825 1.00 97.88 79 ILE A O 1
ATOM 640 N N . LYS A 1 80 ? -7.021 -3.166 4.050 1.00 97.94 80 LYS A N 1
ATOM 641 C CA . LYS A 1 80 ? -7.575 -2.846 5.364 1.00 97.94 80 LYS A CA 1
ATOM 642 C C . LYS A 1 80 ? -6.983 -1.544 5.870 1.00 97.94 80 LYS A C 1
ATOM 644 O O . LYS A 1 80 ? -5.777 -1.325 5.752 1.00 97.94 80 LYS A O 1
ATOM 649 N N . VAL A 1 81 ? -7.799 -0.687 6.474 1.00 98.12 81 VAL A N 1
ATOM 650 C CA . VAL A 1 81 ? -7.311 0.545 7.112 1.00 98.12 81 VAL A CA 1
ATOM 651 C C . VAL A 1 81 ? -6.716 0.210 8.477 1.00 98.12 81 VAL A C 1
ATOM 653 O O . VAL A 1 81 ? -7.459 -0.083 9.410 1.00 98.12 81 VAL A O 1
ATOM 656 N N . VAL A 1 82 ? -5.394 0.284 8.637 1.00 98.25 82 VAL A N 1
ATOM 657 C CA . VAL A 1 82 ? -4.736 -0.110 9.900 1.00 98.25 82 VAL A CA 1
ATOM 658 C C . VAL A 1 82 ? -4.285 1.078 10.744 1.00 98.25 82 VAL A C 1
ATOM 660 O O . VAL A 1 82 ? -4.248 0.979 11.970 1.00 98.25 82 VAL A O 1
ATOM 663 N N . ALA A 1 83 ? -4.010 2.234 10.130 1.00 98.19 83 ALA A N 1
ATOM 664 C CA . ALA A 1 83 ? -3.733 3.458 10.876 1.00 98.19 83 ALA A CA 1
ATOM 665 C C . ALA A 1 83 ? -4.156 4.730 10.132 1.00 98.19 83 ALA A C 1
ATOM 667 O O . ALA A 1 83 ? -4.104 4.821 8.907 1.00 98.19 83 ALA A O 1
ATOM 668 N N . ALA A 1 84 ? -4.534 5.751 10.906 1.00 98.00 84 ALA A N 1
ATOM 669 C CA . ALA A 1 84 ? -4.872 7.084 10.417 1.00 98.00 84 ALA A CA 1
ATOM 670 C C . ALA A 1 84 ? -4.203 8.153 11.291 1.00 98.00 84 ALA A C 1
ATOM 672 O O . ALA A 1 84 ? -4.664 8.470 12.392 1.00 98.00 84 ALA A O 1
ATOM 673 N N . ASN A 1 85 ? -3.103 8.728 10.802 1.00 97.56 85 ASN A N 1
ATOM 674 C CA . ASN A 1 85 ? -2.305 9.704 11.537 1.00 97.56 85 ASN A CA 1
ATOM 675 C C . ASN A 1 85 ? -2.565 11.130 11.036 1.00 97.56 85 ASN A C 1
ATOM 677 O O . ASN A 1 85 ? -2.011 11.563 10.024 1.00 97.56 85 ASN A O 1
ATOM 681 N N . LEU A 1 86 ? -3.388 11.886 11.768 1.00 96.31 86 LEU A N 1
ATOM 682 C CA . LEU A 1 86 ? -3.760 13.262 11.411 1.00 96.31 86 LEU A CA 1
ATOM 683 C C . LEU A 1 86 ? -2.572 14.230 11.390 1.00 96.31 86 LEU A C 1
ATOM 685 O O . LEU A 1 86 ? -2.505 15.091 10.513 1.00 96.31 86 LEU A O 1
ATOM 689 N N . THR A 1 87 ? -1.635 14.082 12.329 1.00 96.44 87 THR A N 1
ATOM 690 C CA . THR A 1 87 ? -0.458 14.953 12.442 1.00 96.44 87 THR A CA 1
ATOM 691 C C . THR A 1 87 ? 0.465 14.772 11.242 1.00 96.44 87 THR A C 1
ATOM 693 O O . THR A 1 87 ? 0.857 15.751 10.611 1.00 96.44 87 THR A O 1
ATOM 696 N N . LYS A 1 88 ? 0.756 13.517 10.881 1.00 96.38 88 LYS A N 1
ATOM 697 C CA . LYS A 1 88 ? 1.582 13.172 9.714 1.00 96.38 88 LYS A CA 1
ATOM 698 C C . LYS A 1 88 ? 0.819 13.259 8.390 1.00 96.38 88 LYS A C 1
ATOM 700 O O . LYS A 1 88 ? 1.439 13.266 7.334 1.00 96.38 88 LYS A O 1
ATOM 705 N N . ARG A 1 89 ? -0.514 13.349 8.443 1.00 96.94 89 ARG A N 1
ATOM 706 C CA . ARG A 1 89 ? -1.430 13.303 7.291 1.00 96.94 89 ARG A CA 1
ATOM 707 C C . ARG A 1 89 ? -1.260 12.022 6.466 1.00 96.94 89 ARG A C 1
ATOM 709 O O . ARG A 1 89 ? -1.243 12.072 5.238 1.00 96.94 89 ARG A O 1
ATOM 716 N N . GLN A 1 90 ? -1.139 10.894 7.160 1.00 97.25 90 GLN A N 1
ATOM 717 C CA . GLN A 1 90 ? -0.864 9.582 6.578 1.00 97.25 90 GLN A CA 1
ATOM 718 C C . GLN A 1 90 ? -1.969 8.583 6.915 1.00 97.25 90 GLN A C 1
ATOM 720 O O . GLN A 1 90 ? -2.527 8.607 8.016 1.00 97.25 90 GLN A O 1
ATOM 725 N N . LEU A 1 91 ? -2.262 7.727 5.943 1.00 98.44 91 LEU A N 1
ATOM 726 C CA . LEU A 1 91 ? -3.057 6.521 6.101 1.00 98.44 91 LEU A CA 1
ATOM 727 C C . LEU A 1 91 ? -2.146 5.338 5.815 1.00 98.44 91 LEU A C 1
ATOM 729 O O . LEU A 1 91 ? -1.466 5.337 4.788 1.00 98.44 91 LEU A O 1
ATOM 733 N N . ASP A 1 92 ? -2.164 4.365 6.712 1.00 98.44 92 ASP A N 1
ATOM 734 C CA . ASP A 1 92 ? -1.443 3.114 6.544 1.00 98.44 92 ASP A CA 1
ATOM 735 C C . ASP A 1 92 ? -2.463 2.005 6.332 1.00 98.44 92 ASP A C 1
ATOM 737 O O . ASP A 1 92 ? -3.485 1.925 7.029 1.00 98.44 92 ASP A O 1
ATOM 741 N N . TYR A 1 93 ? -2.175 1.179 5.338 1.00 98.44 93 TYR A N 1
ATOM 742 C CA . TYR A 1 93 ? -3.012 0.094 4.877 1.00 98.44 93 TYR A CA 1
ATOM 743 C C . TYR A 1 93 ? -2.262 -1.233 4.956 1.00 98.44 93 TYR A C 1
ATOM 745 O O . TYR A 1 93 ? -1.032 -1.295 4.907 1.00 98.44 93 TYR A O 1
ATOM 753 N N . GLU A 1 94 ? -3.030 -2.306 5.019 1.00 97.88 94 GLU A N 1
ATOM 754 C CA . GLU A 1 94 ? -2.549 -3.674 4.883 1.00 97.88 94 GLU A CA 1
ATOM 755 C C . GLU A 1 94 ? -3.229 -4.322 3.681 1.00 97.88 94 GLU A C 1
ATOM 757 O O . GLU A 1 94 ? -4.392 -4.033 3.404 1.00 97.88 94 GLU A O 1
ATOM 762 N N . TRP A 1 95 ? -2.501 -5.146 2.930 1.00 97.31 95 TRP A N 1
ATOM 763 C CA . TRP A 1 95 ? -3.080 -5.884 1.811 1.00 97.31 95 TRP A CA 1
ATOM 764 C C . TRP A 1 95 ? -3.949 -7.028 2.340 1.00 97.31 95 TRP A C 1
ATOM 766 O O . TRP A 1 95 ? -3.518 -7.762 3.219 1.00 97.31 95 TRP A O 1
ATOM 776 N N . VAL A 1 96 ? -5.150 -7.187 1.784 1.00 95.75 96 VAL A N 1
ATOM 777 C CA . VAL A 1 96 ? -6.068 -8.280 2.123 1.00 95.75 96 VAL A CA 1
ATOM 778 C C . VAL A 1 96 ? -6.084 -9.291 0.983 1.00 95.75 96 VAL A C 1
ATOM 780 O O . VAL A 1 96 ? -6.303 -8.942 -0.187 1.00 95.75 96 VAL A O 1
ATOM 783 N N . VAL A 1 97 ? -5.846 -10.559 1.312 1.00 87.62 97 VAL A N 1
ATOM 784 C CA . VAL A 1 97 ? -5.846 -11.644 0.326 1.00 87.62 97 VAL A CA 1
ATOM 785 C C . VAL A 1 97 ? -7.288 -11.997 -0.043 1.00 87.62 97 VAL A C 1
ATOM 787 O O . VAL A 1 97 ? -8.172 -12.021 0.807 1.00 87.62 97 VAL A O 1
ATOM 790 N N . GLY A 1 98 ? -7.539 -12.287 -1.324 1.00 72.69 98 GLY A N 1
ATOM 791 C CA . GLY A 1 98 ? -8.889 -12.506 -1.865 1.00 72.69 98 GLY A CA 1
ATOM 792 C C . GLY A 1 98 ? -9.749 -13.523 -1.099 1.00 72.69 98 GLY A C 1
ATOM 793 O O . GLY A 1 98 ? -10.959 -13.334 -0.986 1.00 72.69 98 GLY A O 1
ATOM 794 N N . ASP A 1 99 ? -9.128 -14.553 -0.522 1.00 62.81 99 ASP A N 1
ATOM 795 C CA . ASP A 1 99 ? -9.824 -15.582 0.260 1.00 62.81 99 ASP A CA 1
ATOM 796 C C . ASP A 1 99 ? -10.358 -15.049 1.605 1.00 62.81 99 ASP A C 1
ATOM 798 O O . ASP A 1 99 ? -11.393 -15.504 2.096 1.00 62.81 99 ASP A O 1
ATOM 802 N N . GLU A 1 100 ? -9.715 -14.031 2.184 1.00 59.25 100 GLU A N 1
ATOM 803 C CA . GLU A 1 100 ? -10.106 -13.431 3.467 1.00 59.25 100 GLU A CA 1
ATOM 804 C C . GLU A 1 100 ? -11.365 -12.562 3.339 1.00 59.25 100 GLU A C 1
ATOM 806 O O . GLU A 1 100 ? -12.189 -12.497 4.255 1.00 59.25 100 GLU A O 1
ATOM 811 N N . ILE A 1 101 ? -11.583 -11.969 2.162 1.00 59.22 101 ILE A N 1
ATOM 812 C CA . ILE A 1 101 ? -12.752 -11.129 1.857 1.00 59.22 101 ILE A CA 1
ATOM 813 C C . ILE A 1 101 ? -14.044 -11.956 1.890 1.00 59.22 101 ILE A C 1
ATOM 815 O O . ILE A 1 101 ? -15.091 -11.476 2.335 1.00 59.22 101 ILE A O 1
ATOM 819 N N . GLY A 1 102 ? -13.984 -13.217 1.445 1.00 52.62 102 GLY A N 1
ATOM 820 C CA . GLY A 1 102 ? -15.112 -14.149 1.513 1.00 52.62 102 GLY A CA 1
ATOM 821 C C . GLY A 1 102 ? -15.523 -14.473 2.953 1.00 52.62 102 GLY A C 1
ATOM 822 O O . GLY A 1 102 ? -16.707 -14.662 3.234 1.00 52.62 102 GLY A O 1
ATOM 823 N N . ILE A 1 103 ? -14.562 -14.462 3.882 1.00 53.94 103 ILE A N 1
ATOM 824 C CA . ILE A 1 103 ? -14.784 -14.719 5.310 1.00 53.94 103 ILE A CA 1
ATOM 825 C C . ILE A 1 103 ? -15.323 -13.461 6.008 1.00 53.94 103 ILE A C 1
ATOM 827 O O . ILE A 1 103 ? -16.288 -13.552 6.772 1.00 53.94 103 ILE A O 1
ATOM 831 N N . ALA A 1 104 ? -14.768 -12.280 5.711 1.00 54.09 104 ALA A N 1
ATOM 832 C CA . ALA A 1 104 ? -15.224 -11.004 6.274 1.00 54.09 104 ALA A CA 1
ATOM 833 C C . ALA A 1 104 ? -16.675 -10.670 5.870 1.00 54.09 104 ALA A C 1
ATOM 835 O O . ALA A 1 104 ? -17.490 -10.287 6.715 1.00 54.09 104 ALA A O 1
ATOM 836 N N . ASN A 1 105 ? -17.042 -10.923 4.608 1.00 53.12 105 ASN A N 1
ATOM 837 C CA . ASN A 1 105 ? -18.407 -10.728 4.104 1.00 53.12 105 ASN A CA 1
ATOM 838 C C . ASN A 1 105 ? -19.393 -11.838 4.529 1.00 53.12 105 ASN A C 1
ATOM 840 O O . ASN A 1 105 ? -20.607 -11.682 4.381 1.00 53.12 105 ASN A O 1
ATOM 844 N N . GLY A 1 106 ? -18.903 -12.942 5.108 1.00 43.47 106 GLY A N 1
ATOM 845 C CA . GLY A 1 106 ? -19.703 -14.077 5.582 1.00 43.47 106 GLY A CA 1
ATOM 846 C C . GLY A 1 106 ? -20.517 -13.815 6.858 1.00 43.47 106 GLY A C 1
ATOM 847 O O . GLY A 1 106 ? -21.413 -14.591 7.190 1.00 43.47 106 GLY A O 1
ATOM 848 N N . LYS A 1 107 ? -20.297 -12.695 7.563 1.00 44.12 107 LYS A N 1
ATOM 849 C CA . LYS A 1 107 ? -21.115 -12.278 8.719 1.00 44.12 107 LYS A CA 1
ATOM 850 C C . LYS A 1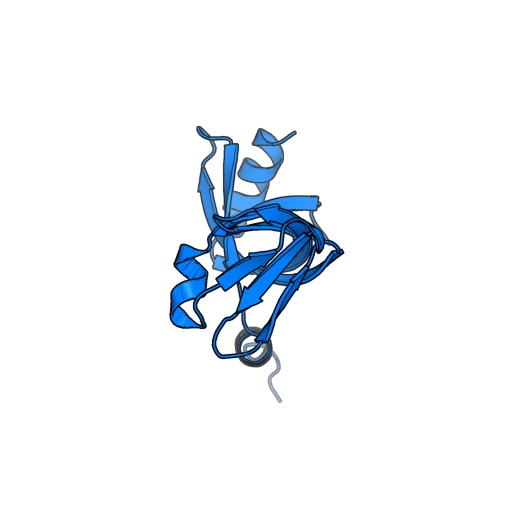 107 ? -22.324 -11.421 8.323 1.00 44.12 107 LYS A C 1
ATOM 852 O O . LYS A 1 107 ? -22.539 -10.366 8.910 1.00 44.12 107 LYS A O 1
ATOM 857 N N . ARG A 1 108 ? -23.127 -11.865 7.346 1.00 47.72 108 ARG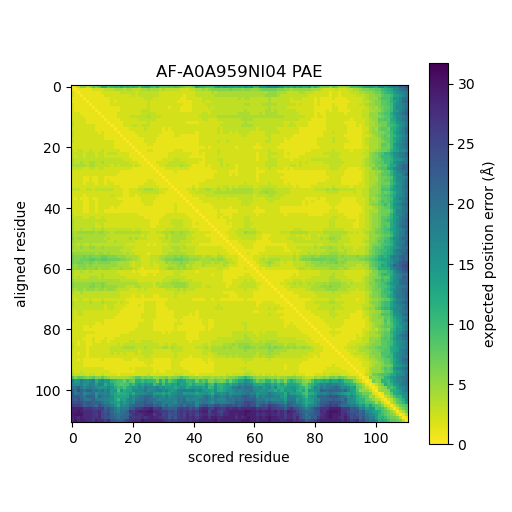 A N 1
ATOM 858 C CA . ARG A 1 108 ? -24.555 -11.503 7.162 1.00 47.72 108 ARG A CA 1
ATOM 859 C C . ARG A 1 108 ? -25.113 -12.169 5.903 1.00 47.72 108 ARG A C 1
ATOM 861 O O . ARG A 1 108 ? -25.136 -11.577 4.832 1.00 47.72 108 ARG A O 1
ATOM 868 N N . LYS A 1 109 ? -25.659 -13.370 6.067 1.00 33.88 109 LYS A N 1
ATOM 869 C CA . LYS A 1 109 ? -26.998 -13.723 5.572 1.00 33.88 109 LYS A CA 1
ATOM 870 C C . LYS A 1 109 ? -27.414 -15.024 6.244 1.00 33.88 109 LYS A C 1
ATOM 872 O O . LYS A 1 109 ? -26.959 -16.101 5.888 1.00 33.88 109 LYS A O 1
ATOM 877 N N . SER A 1 110 ? -28.263 -14.870 7.256 1.00 35.19 110 SER A N 1
ATOM 878 C CA . SER A 1 110 ? -29.148 -15.931 7.713 1.00 35.19 110 SER A CA 1
ATOM 879 C C . SER A 1 110 ? -29.880 -16.507 6.501 1.00 35.19 110 SER A C 1
ATOM 881 O O . SER A 1 110 ? -30.495 -15.763 5.730 1.00 35.19 110 SER A O 1
ATOM 883 N N . LYS A 1 111 ? -29.804 -17.826 6.355 1.00 33.19 111 LYS A N 1
ATOM 884 C CA . LYS A 1 111 ? -30.948 -18.638 5.979 1.00 33.19 111 LYS A CA 1
ATOM 885 C C . LYS A 1 111 ? -30.915 -19.912 6.806 1.00 33.19 111 LYS A C 1
ATOM 887 O O . LYS A 1 111 ? -29.793 -20.420 7.014 1.00 33.19 111 LYS A O 1
#